Protein AF-A0A442T4M9-F1 (afdb_monomer)

Radius of gyration: 21.35 Å; Cα contacts (8 Å, |Δi|>4): 142; chains: 1; bounding box: 61×32×42 Å

Secondary structure (DSSP, 8-state):
-EEEEEEEETTEEEEEEE-TT--SSS--EEEEEEEB-TTSSBPTTSPPEEHHHHHHHHHHHHHTT------PPP----SSGGGS-HHHHHHHHHHHHHHHHHHHHHHHH-TTS--HHHHHHHHHHHHHHHHHHHHT-

Nearest PDB structures (foldseek):
  4bhm-assembly1_D  TM=6.702E-01  e=1.044E-01  Pyricularia oryzae
  5xy3-assembly1_h  TM=8.815E-01  e=5.083E-01  Trichomonas vaginalis
  9axt-assembly1_Bt  TM=9.042E-01  e=1.520E+00  Schizosaccharomyces pombe
  2yps-assembly1_A  TM=3.142E-01  e=3.354E+00  Homo sapiens
  8a6x-assembly1_B  TM=3.277E-01  e=6.963E+00  Pseudomonas putida KT2440

pLDDT: mean 88.6, std 10.51, range [45.5, 97.62]

Foldseek 3Di:
DPFPDWDDDDQFIKGKAADPPPPPPRPFIWIWTFHADPVRHTDPPIDTGGPVRVVVVVVVCVVVVNDDPPPVPDPPQPPDLLPDDLVSLVVLLVVLVVVLVVLVVCCVPPVVDPSVVVSVVSVVVNVSSVVNNVVVD

Structure (mmCIF, N/CA/C/O backbone):
data_AF-A0A442T4M9-F1
#
_entry.id   AF-A0A442T4M9-F1
#
loop_
_atom_site.group_PDB
_atom_site.id
_atom_site.type_symbol
_atom_site.label_atom_id
_atom_site.label_alt_id
_atom_site.label_comp_id
_atom_site.label_asym_id
_atom_site.label_entity_id
_atom_site.label_seq_id
_atom_site.pdbx_PDB_ins_code
_atom_site.Cartn_x
_atom_site.Cartn_y
_atom_site.Cartn_z
_atom_site.occupancy
_atom_site.B_iso_or_equiv
_atom_site.auth_seq_id
_atom_site.auth_comp_id
_atom_site.auth_asym_id
_atom_site.auth_atom_id
_atom_site.pdbx_PDB_model_num
ATOM 1 N N . MET A 1 1 ? 19.231 8.975 -6.766 1.00 90.38 1 MET A N 1
ATOM 2 C CA . MET A 1 1 ? 17.786 9.224 -6.710 1.00 90.38 1 MET A CA 1
ATOM 3 C C . MET A 1 1 ? 17.472 10.711 -6.733 1.00 90.38 1 MET A C 1
ATOM 5 O O . MET A 1 1 ? 18.017 11.452 -5.916 1.00 90.38 1 MET A O 1
ATOM 9 N N . ILE A 1 2 ? 16.535 11.116 -7.593 1.00 94.00 2 ILE A N 1
ATOM 10 C CA . ILE A 1 2 ? 15.818 12.399 -7.510 1.00 94.00 2 ILE A CA 1
ATOM 11 C C . ILE A 1 2 ? 14.481 12.131 -6.795 1.00 94.00 2 ILE A C 1
ATOM 13 O O . ILE A 1 2 ? 13.610 11.490 -7.384 1.00 94.00 2 ILE A O 1
ATOM 17 N N . PRO A 1 3 ? 14.301 12.544 -5.523 1.00 94.19 3 PRO A N 1
ATOM 18 C CA . PRO A 1 3 ? 13.106 12.201 -4.758 1.00 94.19 3 PRO A CA 1
ATOM 19 C C . PRO A 1 3 ? 11.870 12.949 -5.274 1.00 94.19 3 PRO A C 1
ATOM 21 O O . PRO A 1 3 ? 11.887 14.162 -5.447 1.00 94.19 3 PRO A O 1
ATOM 24 N N . THR A 1 4 ? 10.780 12.208 -5.453 1.00 96.62 4 THR A N 1
ATOM 25 C CA . THR A 1 4 ? 9.431 12.719 -5.769 1.00 96.62 4 THR A CA 1
ATOM 26 C C . THR A 1 4 ? 8.500 12.664 -4.557 1.00 96.62 4 THR A C 1
ATOM 28 O O . THR A 1 4 ? 7.517 13.395 -4.486 1.00 96.62 4 THR A O 1
ATOM 31 N N . HIS A 1 5 ? 8.821 11.814 -3.579 1.00 96.94 5 HIS A N 1
ATOM 32 C CA . HIS A 1 5 ? 8.095 11.686 -2.325 1.00 96.94 5 HIS A CA 1
ATOM 33 C C . HIS A 1 5 ? 9.067 11.358 -1.190 1.00 96.94 5 HIS A C 1
ATOM 35 O O . HIS A 1 5 ? 9.980 10.548 -1.368 1.00 96.94 5 HIS A O 1
ATOM 41 N N . VAL A 1 6 ? 8.875 11.989 -0.031 1.00 95.56 6 VAL A N 1
ATOM 42 C CA . VAL A 1 6 ? 9.735 11.835 1.148 1.00 95.56 6 VAL A CA 1
ATOM 43 C C . VAL A 1 6 ? 8.863 11.761 2.392 1.00 95.56 6 VAL A C 1
ATOM 45 O O . VAL A 1 6 ? 8.016 12.629 2.599 1.00 95.56 6 VAL A O 1
ATOM 48 N N . ILE A 1 7 ? 9.100 10.757 3.234 1.00 93.88 7 ILE A N 1
ATOM 49 C CA . ILE A 1 7 ? 8.469 10.642 4.552 1.00 93.88 7 ILE A CA 1
ATOM 50 C C . ILE A 1 7 ? 9.536 10.443 5.637 1.00 93.88 7 ILE A C 1
ATO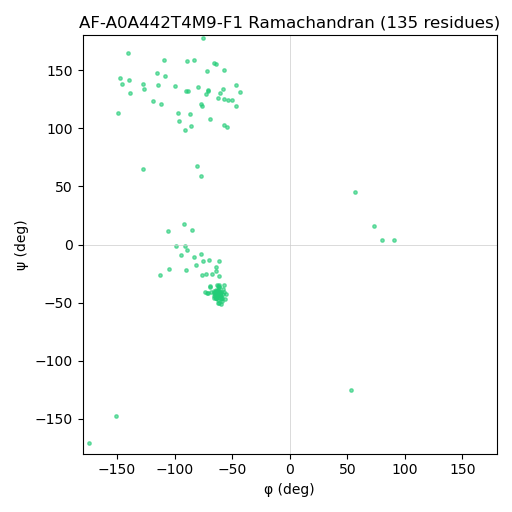M 52 O O . ILE A 1 7 ? 10.468 9.657 5.434 1.00 93.88 7 ILE A O 1
ATOM 56 N N . PRO A 1 8 ? 9.422 11.108 6.802 1.00 92.8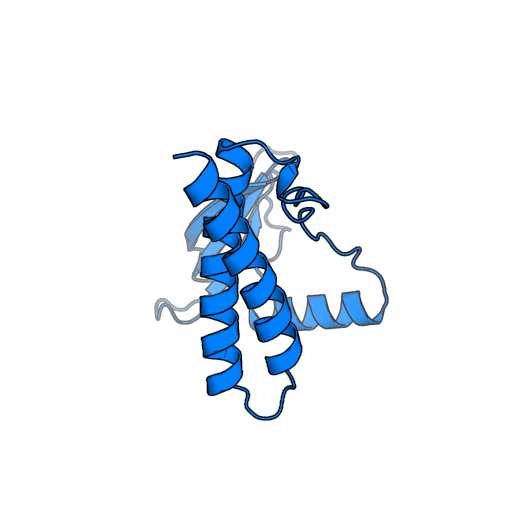1 8 PRO A N 1
ATOM 57 C CA . PRO A 1 8 ? 10.262 10.800 7.954 1.00 92.81 8 PRO A CA 1
ATOM 58 C C . PRO A 1 8 ? 10.106 9.329 8.361 1.00 92.81 8 PRO A C 1
ATOM 60 O O . PRO A 1 8 ? 8.988 8.822 8.458 1.00 92.81 8 PRO A O 1
ATOM 63 N N . TYR A 1 9 ? 11.218 8.636 8.606 1.00 91.44 9 TYR A N 1
ATOM 64 C CA . TYR A 1 9 ? 11.205 7.230 9.003 1.00 91.44 9 TYR A CA 1
ATOM 65 C C . TYR A 1 9 ? 12.384 6.888 9.919 1.00 91.44 9 TYR A C 1
ATOM 67 O O . TYR A 1 9 ? 13.546 6.858 9.499 1.00 91.44 9 TYR A O 1
ATOM 75 N N . ARG A 1 10 ? 12.075 6.572 11.183 1.00 89.38 10 ARG A N 1
ATOM 76 C CA . ARG A 1 10 ? 13.065 6.319 12.245 1.00 89.38 10 ARG A CA 1
ATOM 77 C C . ARG A 1 10 ? 14.059 7.493 12.345 1.00 89.38 10 ARG A C 1
ATOM 79 O O . ARG A 1 10 ? 13.631 8.627 12.503 1.00 89.38 10 ARG A O 1
ATOM 86 N N . HIS A 1 11 ? 15.363 7.235 12.248 1.00 89.69 11 HIS A N 1
ATOM 87 C CA . HIS A 1 11 ? 16.433 8.245 12.280 1.00 89.69 11 HIS A CA 1
ATOM 88 C C . HIS A 1 11 ? 16.834 8.753 10.879 1.00 89.69 11 HIS A C 1
ATOM 90 O O . HIS A 1 11 ? 17.923 9.295 10.687 1.00 89.69 11 HIS A O 1
ATOM 96 N N . GLY A 1 12 ? 15.978 8.536 9.884 1.00 92.50 12 GLY A N 1
ATOM 97 C CA . GLY A 1 12 ? 16.193 8.957 8.509 1.00 92.50 12 GLY A CA 1
ATOM 98 C C . GLY A 1 12 ? 14.871 9.234 7.808 1.00 92.50 12 GLY A C 1
ATOM 99 O O . GLY A 1 12 ? 13.894 9.665 8.421 1.00 92.50 12 GLY A O 1
ATOM 100 N N . GLU A 1 13 ? 14.844 8.972 6.511 1.00 94.69 13 GLU A N 1
ATOM 101 C CA . GLU A 1 13 ? 13.712 9.243 5.633 1.00 94.69 13 GLU A CA 1
ATOM 102 C C . GLU A 1 13 ? 13.533 8.089 4.646 1.00 94.69 13 GLU A C 1
ATOM 104 O O . GLU A 1 13 ? 14.515 7.559 4.125 1.00 94.69 13 GLU A O 1
ATOM 109 N N . LEU A 1 14 ? 12.292 7.712 4.345 1.00 95.94 14 LEU A N 1
ATOM 110 C CA . LEU A 1 14 ? 11.996 6.891 3.170 1.00 95.94 14 LEU A CA 1
ATOM 111 C C . LEU A 1 14 ? 11.731 7.818 1.990 1.00 95.94 14 LEU A C 1
ATOM 113 O O . LEU A 1 14 ? 10.975 8.785 2.103 1.00 95.94 14 LEU A O 1
ATOM 117 N N . ARG A 1 15 ? 12.366 7.522 0.859 1.00 96.38 15 ARG A N 1
ATOM 118 C CA . ARG A 1 15 ? 12.291 8.331 -0.354 1.00 96.38 15 ARG A CA 1
ATOM 119 C C . ARG A 1 15 ? 11.871 7.464 -1.524 1.00 96.38 15 ARG A C 1
ATOM 121 O O . ARG A 1 15 ? 12.438 6.393 -1.715 1.00 96.38 15 ARG A O 1
ATOM 128 N N . ILE A 1 16 ? 10.917 7.950 -2.307 1.00 97.62 16 ILE A N 1
ATOM 129 C CA . ILE A 1 16 ? 10.539 7.390 -3.607 1.00 97.62 16 ILE A CA 1
ATOM 130 C C . ILE A 1 16 ? 10.882 8.425 -4.668 1.00 97.62 16 ILE A C 1
ATOM 132 O O . ILE A 1 16 ? 10.598 9.614 -4.495 1.00 97.62 16 ILE A O 1
ATOM 136 N N . GLY A 1 17 ? 11.460 8.000 -5.783 1.00 96.62 17 GLY A N 1
ATOM 137 C CA . GLY A 1 17 ? 11.860 8.924 -6.833 1.00 96.62 17 GLY A CA 1
ATOM 138 C C . GLY A 1 17 ? 12.371 8.250 -8.089 1.00 96.62 17 GLY A C 1
ATOM 139 O O . GLY A 1 17 ? 12.286 7.031 -8.224 1.00 96.62 17 GLY A O 1
ATOM 140 N N . TRP A 1 18 ? 12.909 9.075 -8.980 1.00 97.44 18 TRP A N 1
ATOM 141 C CA . TRP A 1 18 ? 13.657 8.617 -10.146 1.00 97.44 18 TRP A CA 1
ATOM 142 C C . TRP A 1 18 ? 14.991 8.054 -9.684 1.00 97.44 18 TRP A C 1
ATOM 144 O O . TRP A 1 18 ? 15.666 8.672 -8.846 1.00 97.44 18 TRP A O 1
ATOM 154 N N . ALA A 1 19 ? 15.336 6.871 -10.173 1.00 96.00 19 ALA A N 1
ATOM 155 C CA . ALA A 1 19 ? 16.531 6.167 -9.754 1.00 96.00 19 ALA A CA 1
ATOM 156 C C . ALA A 1 19 ? 17.803 6.941 -10.125 1.00 96.00 19 ALA A C 1
ATOM 158 O O . ALA A 1 19 ? 17.816 7.758 -11.039 1.00 96.00 19 ALA A O 1
ATOM 159 N N . SER A 1 20 ? 18.906 6.715 -9.405 1.00 93.19 20 SER A N 1
ATOM 160 C CA . SER A 1 20 ? 20.197 7.330 -9.758 1.00 93.19 20 SER A CA 1
ATOM 161 C C . SER A 1 20 ? 20.757 6.875 -11.106 1.00 93.19 20 SER A C 1
ATOM 163 O O . SER A 1 20 ? 21.670 7.526 -11.602 1.00 93.19 20 SER A O 1
ATOM 165 N N . TRP A 1 21 ? 20.282 5.744 -11.630 1.00 94.25 21 TRP A N 1
ATOM 166 C CA . TRP A 1 21 ? 20.678 5.195 -12.927 1.00 94.25 21 TRP A CA 1
ATOM 167 C C . TRP A 1 21 ? 19.689 5.525 -14.049 1.00 94.25 21 TRP A C 1
ATOM 169 O O . TRP A 1 21 ? 19.957 5.142 -15.181 1.00 94.25 21 TRP A O 1
ATOM 179 N N . ASP A 1 22 ? 18.586 6.224 -13.746 1.00 94.38 22 ASP A N 1
ATOM 180 C CA . ASP A 1 22 ? 17.693 6.743 -14.783 1.00 94.38 22 ASP A CA 1
ATOM 181 C C . ASP A 1 22 ? 18.491 7.712 -15.669 1.00 94.38 22 ASP A C 1
ATOM 183 O O . ASP A 1 22 ? 19.198 8.597 -15.176 1.00 94.38 22 ASP A O 1
ATOM 187 N N . ASP A 1 23 ? 18.401 7.526 -16.980 1.00 93.69 23 ASP A N 1
ATOM 188 C CA . ASP A 1 23 ? 19.148 8.273 -17.995 1.00 93.69 23 ASP A CA 1
ATOM 189 C C . ASP A 1 23 ? 18.479 9.606 -18.383 1.00 93.69 23 ASP A C 1
ATOM 191 O O . ASP A 1 23 ? 18.868 10.252 -19.358 1.00 93.69 23 ASP A O 1
ATOM 195 N N . GLY A 1 24 ? 17.485 10.047 -17.607 1.00 91.50 24 GLY A N 1
ATOM 196 C CA . GLY A 1 24 ? 16.675 11.228 -17.888 1.00 91.50 24 GLY A CA 1
ATOM 197 C C . GLY A 1 24 ? 15.418 10.921 -18.701 1.00 91.50 24 GLY A C 1
ATOM 198 O O . GLY A 1 24 ? 14.689 11.851 -19.050 1.00 91.50 24 GLY A O 1
ATOM 199 N N . THR A 1 25 ? 15.142 9.647 -18.993 1.00 93.56 25 THR A N 1
ATOM 200 C CA . THR A 1 25 ? 13.875 9.216 -19.599 1.00 93.56 25 THR A CA 1
ATOM 201 C C . THR A 1 25 ? 12.714 9.201 -18.610 1.00 93.56 25 THR A C 1
ATOM 203 O O . THR A 1 25 ? 11.563 9.172 -19.049 1.00 93.56 25 THR A O 1
ATOM 206 N N . TYR A 1 26 ? 12.984 9.273 -17.301 1.00 91.50 26 TYR A N 1
ATOM 207 C CA . TYR A 1 26 ? 11.969 9.195 -16.250 1.00 91.50 26 TYR A CA 1
ATOM 208 C C . TYR A 1 26 ? 11.144 7.905 -16.340 1.00 91.50 26 TYR A C 1
ATOM 210 O O . TYR A 1 26 ? 9.913 7.919 -16.236 1.00 91.50 26 TYR A O 1
ATOM 218 N N . THR A 1 27 ? 11.827 6.782 -16.546 1.00 94.44 27 THR A N 1
ATOM 219 C CA . THR A 1 27 ? 11.210 5.453 -16.636 1.00 94.44 27 THR A CA 1
ATOM 220 C C . THR A 1 27 ? 11.601 4.558 -15.464 1.00 94.44 27 THR A C 1
ATOM 222 O O . THR A 1 27 ? 10.790 3.737 -15.031 1.00 94.44 27 THR A O 1
ATOM 225 N N . ASP A 1 28 ? 12.763 4.792 -14.854 1.00 96.25 28 ASP A N 1
ATOM 226 C CA . ASP A 1 28 ? 13.268 3.990 -13.748 1.00 96.25 28 ASP A CA 1
ATOM 227 C C . ASP A 1 28 ? 12.945 4.634 -12.398 1.00 96.25 28 ASP A C 1
ATOM 229 O O . ASP A 1 28 ? 13.480 5.682 -12.012 1.00 96.25 28 ASP A O 1
ATOM 233 N N . ARG A 1 29 ? 12.078 3.977 -11.620 1.00 96.81 29 ARG A N 1
ATOM 234 C CA . ARG A 1 29 ? 11.744 4.402 -10.253 1.00 96.81 29 ARG A CA 1
ATOM 235 C C . ARG A 1 29 ? 12.330 3.475 -9.204 1.00 96.81 29 ARG A C 1
ATOM 237 O O . ARG A 1 29 ? 12.341 2.259 -9.361 1.00 96.81 29 ARG A O 1
ATOM 244 N N . SER A 1 30 ? 12.723 4.056 -8.077 1.00 97.12 30 SER A N 1
ATOM 245 C CA . SER A 1 30 ? 13.251 3.310 -6.937 1.00 97.12 30 SER A CA 1
ATOM 246 C C . SER A 1 30 ? 12.756 3.862 -5.600 1.00 97.12 30 SER A C 1
ATOM 248 O O . SER A 1 30 ? 12.235 4.983 -5.502 1.00 97.12 30 SER A O 1
ATOM 250 N N . ILE A 1 31 ? 12.929 3.057 -4.552 1.00 97.38 31 ILE A N 1
ATOM 251 C CA . ILE A 1 31 ? 12.774 3.450 -3.150 1.00 97.38 31 ILE A CA 1
ATOM 252 C C . ILE A 1 31 ? 14.120 3.351 -2.426 1.00 97.38 31 ILE A C 1
ATOM 254 O O . ILE A 1 31 ? 14.952 2.499 -2.736 1.00 9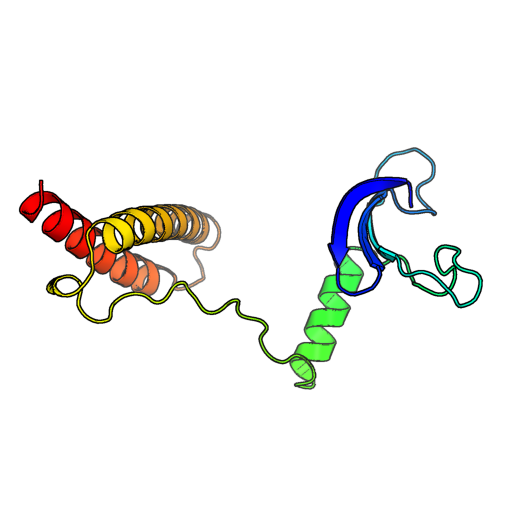7.38 31 ILE A O 1
ATOM 258 N N . LYS A 1 32 ? 14.353 4.224 -1.442 1.00 95.19 32 LYS A N 1
ATOM 259 C CA . LYS A 1 32 ? 15.547 4.182 -0.592 1.00 95.19 32 LYS A CA 1
ATOM 260 C C . LYS A 1 32 ? 15.261 4.667 0.822 1.00 95.19 32 LYS A C 1
ATOM 262 O O . LYS A 1 32 ? 14.540 5.645 1.018 1.00 95.19 32 LYS A O 1
ATOM 267 N N . TRP A 1 33 ? 15.902 4.037 1.806 1.00 95.50 33 TRP A N 1
ATOM 268 C CA . TRP A 1 33 ? 15.962 4.545 3.176 1.00 95.50 33 TRP A CA 1
ATOM 269 C C . TRP A 1 33 ? 17.193 5.438 3.373 1.00 95.50 33 TRP A C 1
ATOM 271 O O . TRP A 1 33 ? 18.312 4.969 3.571 1.00 95.50 33 TRP A O 1
ATOM 281 N N . ALA A 1 34 ? 17.008 6.749 3.297 1.00 94.25 34 ALA A N 1
ATOM 282 C CA . ALA A 1 34 ? 18.064 7.735 3.467 1.00 94.25 34 ALA A CA 1
ATOM 283 C C . ALA A 1 34 ? 18.265 8.066 4.955 1.00 94.25 34 ALA A C 1
ATOM 285 O O . ALA A 1 34 ? 17.510 8.841 5.536 1.00 94.25 34 ALA A O 1
ATOM 286 N N . TYR A 1 35 ? 19.303 7.504 5.572 1.00 93.25 35 TYR A N 1
ATOM 287 C CA . TYR A 1 35 ? 19.735 7.847 6.931 1.00 93.25 35 TYR A CA 1
ATOM 288 C C . TYR A 1 35 ? 21.061 8.613 6.909 1.00 93.25 35 TYR A C 1
ATOM 290 O O . TYR A 1 35 ? 21.801 8.550 5.924 1.00 93.25 35 TYR A O 1
ATOM 298 N N . ARG A 1 36 ? 21.360 9.363 7.976 1.00 91.25 36 ARG A N 1
ATOM 299 C CA . ARG A 1 36 ? 22.642 10.068 8.105 1.00 91.25 36 ARG A CA 1
ATOM 300 C C . ARG A 1 36 ? 23.741 9.111 8.570 1.00 91.25 36 ARG A C 1
ATOM 302 O O . ARG A 1 36 ? 23.519 8.315 9.475 1.00 91.25 36 ARG A O 1
ATOM 309 N N . ASP A 1 37 ? 24.910 9.186 7.948 1.00 89.00 37 ASP A N 1
ATOM 310 C CA . ASP A 1 37 ? 26.121 8.509 8.401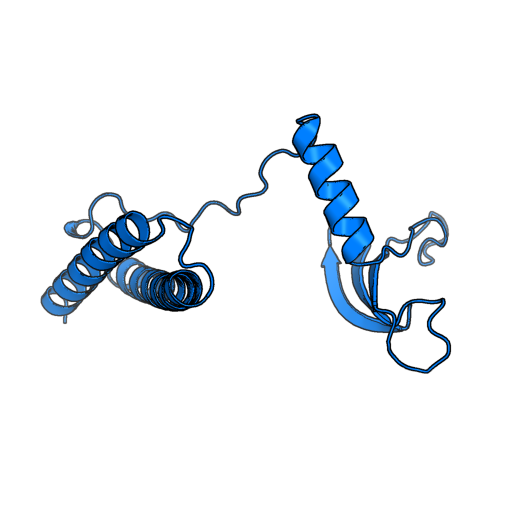 1.00 89.00 37 ASP A CA 1
ATOM 311 C C . ASP A 1 37 ? 26.736 9.216 9.625 1.00 89.00 37 ASP A C 1
ATOM 313 O O . ASP A 1 37 ? 26.253 10.261 10.071 1.00 89.00 37 ASP A O 1
ATOM 317 N N . GLY A 1 38 ? 27.826 8.664 10.169 1.00 87.06 38 GLY A N 1
ATOM 318 C CA . GLY A 1 38 ? 28.523 9.242 11.325 1.00 87.06 38 GLY A CA 1
ATOM 319 C C . GLY A 1 38 ? 29.096 10.649 11.090 1.00 87.06 38 GLY A C 1
ATOM 320 O O . GLY A 1 38 ? 29.421 11.335 12.053 1.00 87.06 38 GLY A O 1
ATOM 321 N N . SER A 1 39 ? 29.185 11.106 9.835 1.00 89.69 39 SER A N 1
ATOM 322 C CA . SER A 1 39 ? 29.584 12.474 9.474 1.00 89.69 39 SER A CA 1
ATOM 323 C C . SER A 1 39 ? 28.396 13.440 9.354 1.00 89.69 39 SER A C 1
ATOM 325 O O . SER A 1 39 ? 28.575 14.620 9.052 1.00 89.69 39 SER A O 1
ATOM 327 N N . GLY A 1 40 ? 27.171 12.948 9.558 1.00 85.44 40 GLY A N 1
ATOM 328 C CA . GLY A 1 40 ? 25.937 13.714 9.421 1.00 85.44 40 GLY A CA 1
ATOM 329 C C . GLY A 1 40 ? 25.453 13.872 7.977 1.00 85.44 40 GLY A C 1
ATOM 330 O O . GLY A 1 40 ? 24.442 14.543 7.757 1.00 85.44 40 GLY A O 1
ATOM 331 N N . LYS A 1 41 ? 26.120 13.265 6.987 1.00 88.69 41 LYS A N 1
ATOM 332 C CA . LYS A 1 41 ? 25.700 13.284 5.574 1.00 88.69 41 LYS A CA 1
ATOM 333 C C . LYS A 1 41 ? 24.770 12.115 5.283 1.00 88.69 41 LYS A C 1
ATOM 335 O O . LYS A 1 41 ? 24.787 11.124 5.995 1.00 88.69 41 LYS A O 1
ATOM 340 N N . ILE A 1 42 ? 23.950 12.205 4.236 1.00 86.75 42 ILE A N 1
ATOM 341 C CA . ILE A 1 42 ? 23.129 11.057 3.824 1.00 86.75 42 ILE A CA 1
ATOM 342 C C . ILE A 1 42 ? 24.045 9.904 3.403 1.00 86.75 42 ILE A C 1
ATOM 344 O O . ILE A 1 42 ? 24.907 10.073 2.539 1.00 86.75 42 ILE A O 1
ATOM 348 N N . SER A 1 43 ? 23.826 8.739 4.013 1.00 85.56 43 SER A N 1
ATOM 349 C CA . SER A 1 43 ? 24.608 7.530 3.795 1.00 85.56 43 SER A CA 1
ATOM 350 C C . SER A 1 43 ? 24.596 7.126 2.322 1.00 85.56 43 SER A C 1
ATOM 352 O O . SER A 1 43 ? 23.544 6.906 1.708 1.00 85.56 43 SER A O 1
ATOM 354 N N . ARG A 1 44 ? 25.802 6.978 1.764 1.00 80.81 44 ARG A N 1
ATOM 355 C CA . ARG A 1 44 ? 26.011 6.390 0.433 1.00 80.81 44 ARG A CA 1
ATOM 356 C C . ARG A 1 44 ? 25.789 4.879 0.428 1.00 80.81 44 ARG A C 1
ATOM 358 O O . ARG A 1 44 ? 25.441 4.344 -0.613 1.00 80.81 44 ARG A O 1
ATOM 365 N N . GLY A 1 45 ? 25.957 4.220 1.578 1.00 80.56 45 GLY A N 1
ATOM 366 C CA . GLY A 1 45 ? 25.822 2.767 1.720 1.00 80.56 45 GLY A CA 1
ATOM 367 C C . GLY A 1 45 ? 24.379 2.265 1.757 1.00 80.56 45 GLY A C 1
ATOM 368 O O . GLY A 1 45 ? 24.157 1.063 1.720 1.00 80.56 45 GLY A O 1
ATOM 369 N N . SER A 1 46 ? 23.394 3.161 1.822 1.00 86.31 46 SER A N 1
ATOM 370 C CA . SER A 1 46 ? 21.993 2.767 1.689 1.00 86.31 46 SER A CA 1
ATOM 371 C C . SER A 1 46 ? 21.656 2.510 0.210 1.00 86.31 46 SER A C 1
ATOM 373 O O . SER A 1 46 ? 21.836 3.428 -0.599 1.00 86.31 46 SER A O 1
ATOM 375 N N . PRO A 1 47 ? 21.203 1.308 -0.181 1.00 90.25 47 PRO A N 1
ATOM 376 C CA . PRO A 1 47 ? 20.895 1.002 -1.575 1.00 90.25 47 PRO A CA 1
ATOM 377 C C . PRO A 1 47 ? 19.614 1.706 -2.045 1.00 90.25 47 PRO A C 1
ATOM 379 O O . PRO A 1 47 ? 18.691 1.955 -1.269 1.00 90.25 47 PRO A O 1
ATOM 382 N N . GLU A 1 48 ? 19.571 2.039 -3.333 1.00 94.69 48 GLU A N 1
ATOM 383 C CA . GLU A 1 48 ? 18.323 2.322 -4.048 1.00 94.69 48 GLU A CA 1
ATOM 384 C C . GLU A 1 48 ? 17.797 0.993 -4.591 1.00 94.69 48 GLU A C 1
ATOM 386 O O . GLU A 1 48 ? 18.570 0.230 -5.165 1.00 94.69 48 GLU A O 1
ATOM 391 N N . ILE A 1 49 ? 16.513 0.705 -4.384 1.00 96.94 49 ILE A N 1
ATOM 392 C CA . ILE A 1 49 ? 15.908 -0.582 -4.743 1.00 96.94 49 ILE A CA 1
ATOM 393 C C . ILE A 1 49 ? 14.801 -0.336 -5.781 1.00 96.94 49 ILE A C 1
ATOM 395 O O . ILE A 1 49 ? 13.898 0.463 -5.502 1.00 96.94 49 ILE A O 1
ATOM 399 N N . PRO A 1 50 ? 14.859 -0.975 -6.966 1.00 96.75 50 PRO A N 1
ATOM 400 C CA . PRO A 1 50 ? 13.737 -1.042 -7.905 1.00 96.75 50 PRO A CA 1
ATOM 401 C C . PRO A 1 50 ? 12.486 -1.665 -7.265 1.00 96.75 50 PRO A C 1
ATOM 403 O O . PRO A 1 50 ? 12.589 -2.484 -6.355 1.00 96.75 50 PRO A O 1
ATOM 406 N N . PHE A 1 51 ? 11.289 -1.282 -7.707 1.00 94.62 51 PHE A N 1
ATOM 407 C CA . PHE A 1 51 ? 10.052 -1.758 -7.069 1.00 94.62 51 PHE A CA 1
ATOM 408 C C . PHE A 1 51 ? 9.764 -3.245 -7.299 1.00 94.62 51 PHE A C 1
ATOM 410 O O . PHE A 1 51 ? 9.275 -3.903 -6.389 1.00 94.62 51 PHE A O 1
ATOM 417 N N . ASP A 1 52 ? 10.072 -3.767 -8.478 1.00 93.25 52 ASP A N 1
ATOM 418 C CA . ASP A 1 52 ? 9.999 -5.193 -8.804 1.00 93.25 52 ASP A CA 1
ATOM 419 C C . ASP A 1 52 ? 10.945 -6.013 -7.917 1.00 93.25 52 ASP A C 1
ATOM 421 O O . ASP A 1 52 ? 10.503 -6.915 -7.212 1.00 93.25 52 ASP A O 1
ATOM 425 N N . ILE A 1 53 ? 12.213 -5.604 -7.824 1.00 96.44 53 ILE A N 1
ATOM 426 C CA . ILE A 1 53 ? 13.198 -6.258 -6.952 1.00 96.44 53 ILE A CA 1
ATOM 427 C C . ILE A 1 53 ? 12.785 -6.181 -5.477 1.00 96.44 53 ILE A C 1
ATOM 429 O O . ILE A 1 53 ? 12.998 -7.127 -4.721 1.00 96.44 53 ILE A O 1
ATOM 433 N N . LEU A 1 54 ? 12.171 -5.077 -5.039 1.00 95.38 54 LEU A N 1
ATOM 434 C CA . LEU A 1 54 ? 11.633 -4.970 -3.683 1.00 95.38 54 LEU A CA 1
ATOM 435 C C . LEU A 1 54 ? 10.563 -6.037 -3.408 1.00 95.38 54 LEU A C 1
ATOM 437 O O . LEU A 1 54 ? 10.548 -6.587 -2.307 1.00 95.38 54 LEU A O 1
ATOM 441 N N . LEU A 1 55 ? 9.675 -6.311 -4.367 1.00 93.31 55 LEU A N 1
ATOM 442 C CA . LEU A 1 55 ? 8.650 -7.346 -4.219 1.00 93.31 55 LEU A CA 1
ATOM 443 C C . LEU A 1 55 ? 9.290 -8.731 -4.130 1.00 93.31 55 LEU A C 1
ATOM 445 O O . LEU A 1 55 ? 9.002 -9.450 -3.178 1.00 93.31 55 LEU A O 1
ATOM 449 N N . ASP A 1 56 ? 10.246 -9.043 -5.008 1.00 95.94 56 ASP A N 1
ATOM 450 C CA . ASP A 1 56 ? 10.984 -10.313 -4.960 1.00 95.94 56 ASP A CA 1
ATOM 451 C C . ASP A 1 56 ? 11.691 -10.512 -3.605 1.00 95.94 56 ASP A C 1
ATOM 453 O O . ASP A 1 56 ? 11.680 -11.600 -3.023 1.00 95.94 56 ASP A O 1
ATOM 457 N N . MET A 1 57 ? 12.282 -9.444 -3.054 1.00 95.44 57 MET A N 1
ATOM 458 C CA . MET A 1 57 ? 12.906 -9.466 -1.728 1.00 95.44 57 MET A CA 1
ATOM 459 C C . MET A 1 57 ? 11.888 -9.716 -0.607 1.00 95.44 57 MET A C 1
ATOM 461 O O . MET A 1 57 ? 12.188 -10.448 0.340 1.00 95.44 57 MET A O 1
ATOM 465 N N . ILE A 1 58 ? 10.703 -9.103 -0.689 1.00 91.81 58 ILE A N 1
ATOM 466 C CA . ILE A 1 58 ? 9.615 -9.297 0.279 1.00 91.81 58 ILE A CA 1
ATOM 467 C C . ILE A 1 58 ? 9.094 -10.732 0.210 1.00 91.81 58 ILE A C 1
ATOM 469 O O . ILE A 1 58 ? 8.914 -11.352 1.260 1.00 91.81 58 ILE A O 1
ATOM 473 N N . ASP A 1 59 ? 8.894 -11.272 -0.989 1.00 90.00 59 ASP A N 1
ATOM 474 C CA . ASP A 1 59 ? 8.418 -12.638 -1.199 1.00 90.00 59 ASP A CA 1
ATOM 475 C C . ASP A 1 59 ? 9.416 -13.655 -0.644 1.00 90.00 59 ASP A C 1
ATOM 477 O O . ASP A 1 59 ? 9.038 -14.548 0.123 1.00 90.00 59 ASP A O 1
ATOM 481 N N . LEU A 1 60 ? 10.710 -13.469 -0.929 1.00 95.12 60 LEU A N 1
ATOM 482 C CA . LEU A 1 60 ? 11.759 -14.316 -0.372 1.00 95.12 60 LEU A CA 1
ATOM 483 C C . LEU A 1 60 ? 11.767 -14.255 1.160 1.00 95.12 60 LEU A C 1
ATOM 485 O O . LEU A 1 60 ? 11.706 -15.299 1.811 1.00 95.12 60 LEU A O 1
ATOM 489 N N . ALA A 1 61 ? 11.790 -13.057 1.750 1.00 94.06 61 ALA A N 1
ATOM 490 C CA . ALA A 1 61 ? 11.805 -12.899 3.204 1.00 94.06 61 ALA A CA 1
ATOM 491 C C . ALA A 1 61 ? 10.533 -13.469 3.865 1.00 94.06 61 ALA A C 1
ATOM 493 O O . ALA A 1 61 ? 10.605 -14.078 4.933 1.00 94.06 61 ALA A O 1
ATOM 494 N N . THR A 1 62 ? 9.375 -13.340 3.211 1.00 86.88 62 THR A N 1
ATOM 495 C CA . THR A 1 62 ? 8.114 -13.956 3.652 1.00 86.88 62 THR A CA 1
ATOM 496 C C . THR A 1 62 ? 8.199 -15.477 3.628 1.00 86.88 62 THR A C 1
ATOM 498 O O . THR A 1 62 ? 7.829 -16.117 4.610 1.00 86.88 62 THR A O 1
ATOM 501 N N . SER A 1 63 ? 8.728 -16.067 2.551 1.00 89.19 63 SER A N 1
ATOM 502 C CA . SER A 1 63 ? 8.858 -17.526 2.421 1.00 89.19 63 SER A CA 1
ATOM 503 C C . SER A 1 63 ? 9.756 -18.150 3.495 1.00 89.19 63 SER A C 1
ATOM 505 O O . SER A 1 63 ? 9.570 -19.308 3.862 1.00 89.19 63 SER A O 1
ATOM 507 N N . GLN A 1 64 ? 10.706 -17.371 4.017 1.00 95.81 64 GLN A N 1
ATOM 508 C CA . GLN A 1 64 ? 11.607 -17.771 5.099 1.00 95.81 64 GLN A CA 1
ATOM 509 C C . GLN A 1 64 ? 11.045 -17.461 6.497 1.00 95.81 64 GLN A C 1
ATOM 511 O O . GLN A 1 64 ? 11.658 -17.825 7.496 1.00 95.81 64 GLN A O 1
ATOM 516 N N . GLY A 1 65 ? 9.889 -16.796 6.597 1.00 89.94 65 GLY A N 1
ATOM 517 C CA . GLY A 1 65 ? 9.305 -16.394 7.879 1.00 89.94 65 GLY A CA 1
ATOM 518 C C . GLY A 1 65 ? 10.021 -15.225 8.569 1.00 89.94 65 GLY A C 1
ATOM 519 O O . GLY A 1 65 ? 9.791 -14.994 9.753 1.00 89.94 65 GLY A O 1
ATOM 520 N N . GLU A 1 66 ? 10.860 -14.473 7.851 1.00 92.31 66 GLU A N 1
ATOM 521 C CA . GLU A 1 66 ? 11.623 -13.334 8.391 1.00 92.31 66 GLU A CA 1
ATOM 522 C C . GLU A 1 66 ? 10.754 -12.082 8.578 1.00 92.31 66 GLU A C 1
ATOM 524 O O . GLU A 1 66 ? 11.028 -11.217 9.414 1.00 92.31 66 GLU A O 1
ATOM 529 N N . LEU A 1 67 ? 9.676 -11.963 7.797 1.00 86.69 67 LEU A N 1
ATOM 530 C CA . LEU A 1 67 ? 8.755 -10.839 7.906 1.00 86.69 67 LEU A CA 1
ATOM 531 C C . LEU A 1 67 ? 7.687 -11.121 8.961 1.00 86.69 67 LEU A C 1
ATOM 533 O O . LEU A 1 67 ? 6.783 -11.932 8.770 1.00 86.69 67 LEU A O 1
ATOM 537 N N . THR A 1 68 ? 7.733 -10.375 10.066 1.00 77.25 68 THR A N 1
ATOM 538 C CA . THR A 1 68 ? 6.577 -10.267 10.958 1.00 77.25 68 THR A CA 1
ATOM 539 C C . THR A 1 68 ? 5.520 -9.401 10.268 1.00 77.25 68 THR A C 1
ATOM 541 O O . THR A 1 68 ? 5.857 -8.297 9.828 1.00 77.25 68 THR A O 1
ATOM 544 N N . PRO A 1 69 ? 4.248 -9.829 10.174 1.00 62.22 69 PRO A N 1
ATOM 545 C CA . PRO A 1 69 ? 3.203 -9.018 9.567 1.00 62.22 69 PRO A CA 1
ATOM 546 C C . PRO A 1 69 ? 3.086 -7.668 10.285 1.00 62.22 69 PRO A C 1
ATOM 548 O O . PRO A 1 69 ? 2.492 -7.560 11.357 1.00 62.22 69 PRO A O 1
ATOM 551 N N . HIS A 1 70 ? 3.618 -6.604 9.683 1.00 56.28 70 HIS A N 1
ATOM 552 C CA . HIS A 1 70 ? 3.315 -5.230 10.072 1.00 56.28 70 HIS A CA 1
ATOM 553 C C . HIS A 1 70 ? 1.939 -4.849 9.521 1.00 56.28 70 HIS A C 1
ATOM 555 O O . HIS A 1 70 ? 1.772 -3.892 8.767 1.00 56.28 70 HIS A O 1
ATOM 561 N N . VAL A 1 71 ? 0.920 -5.608 9.914 1.00 51.16 71 VAL A N 1
ATOM 562 C CA . VAL A 1 71 ? -0.457 -5.159 9.779 1.00 51.16 71 VAL A CA 1
ATOM 563 C C . VAL A 1 71 ? -0.577 -4.025 10.786 1.00 51.16 71 VAL A C 1
ATOM 565 O O . VAL A 1 71 ? -0.557 -4.270 11.994 1.00 51.16 71 VAL A O 1
ATOM 568 N N . LYS A 1 72 ? -0.652 -2.765 10.319 1.00 50.09 72 LYS A N 1
ATOM 569 C CA . LYS A 1 72 ? -1.209 -1.698 11.168 1.00 50.09 72 LYS A CA 1
ATOM 570 C C . LYS A 1 72 ? -2.484 -2.301 11.739 1.00 50.09 72 LYS A C 1
ATOM 572 O O . LYS A 1 72 ? -3.312 -2.704 10.9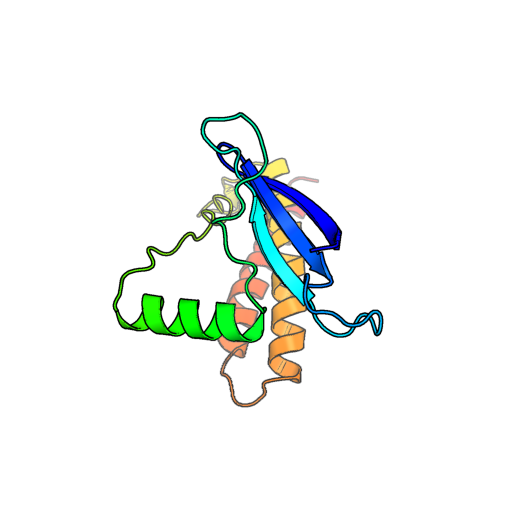15 1.00 50.09 72 LYS A O 1
ATOM 577 N N . PRO A 1 73 ? -2.617 -2.447 13.073 1.00 45.50 73 PRO A N 1
ATOM 578 C CA . PRO A 1 73 ? -3.787 -3.091 13.632 1.00 45.50 73 PRO A CA 1
ATOM 579 C C . PRO A 1 73 ? -4.980 -2.418 12.981 1.00 45.50 73 PRO A C 1
ATOM 581 O O . PRO A 1 73 ? -5.044 -1.182 12.952 1.00 45.50 73 PRO A O 1
ATOM 584 N N . ALA A 1 74 ? -5.840 -3.224 12.347 1.00 52.09 74 ALA A N 1
ATOM 585 C CA . ALA A 1 74 ? -7.069 -2.696 11.789 1.00 52.09 74 ALA A CA 1
ATOM 586 C C . ALA A 1 74 ? -7.688 -1.808 12.880 1.00 52.09 74 ALA A C 1
ATOM 588 O O . ALA A 1 74 ? -7.602 -2.194 14.057 1.00 52.09 74 ALA A O 1
ATOM 589 N N . PRO A 1 75 ? -8.216 -0.615 12.532 1.00 56.31 75 PRO A N 1
ATOM 590 C CA . PRO A 1 75 ? -8.875 0.236 13.514 1.00 56.31 75 PRO A CA 1
ATOM 591 C C . PRO A 1 75 ? -9.752 -0.658 14.382 1.00 56.31 75 PRO A C 1
ATOM 593 O O . PRO A 1 75 ? -10.404 -1.540 13.821 1.00 56.31 75 PRO A O 1
ATOM 596 N N . LYS A 1 76 ? -9.676 -0.533 15.716 1.00 56.69 76 LYS A N 1
ATOM 597 C CA . LYS A 1 76 ? -10.440 -1.403 16.617 1.00 56.69 76 LYS A CA 1
ATOM 598 C C . LYS A 1 76 ? -11.905 -1.299 16.214 1.00 56.69 76 LYS A C 1
ATOM 600 O O . LYS A 1 76 ? -12.555 -0.315 16.533 1.00 56.69 76 LYS A O 1
ATOM 605 N N . VAL A 1 77 ? -12.385 -2.297 15.483 1.00 61.50 77 VAL A N 1
ATOM 606 C CA . VAL A 1 77 ? -13.783 -2.403 15.105 1.00 61.50 77 VAL A CA 1
ATOM 607 C C . VAL A 1 77 ? -14.500 -2.875 16.364 1.00 61.50 77 VAL A C 1
ATOM 609 O O . VAL A 1 77 ? -14.143 -3.941 16.885 1.00 61.50 77 VAL A O 1
ATOM 612 N N . PRO A 1 78 ? -15.452 -2.101 16.909 1.00 62.88 78 PRO A N 1
ATOM 613 C CA . PRO A 1 78 ? -16.259 -2.558 18.028 1.00 62.88 78 PRO A CA 1
ATOM 614 C C . PRO A 1 78 ? -16.896 -3.900 17.662 1.00 62.88 78 PRO A C 1
ATOM 616 O O . PRO A 1 78 ? -17.550 -4.014 16.626 1.00 62.88 78 PRO A O 1
ATOM 619 N N . LYS A 1 79 ? -16.690 -4.945 18.477 1.00 71.06 79 LYS A N 1
ATOM 620 C CA . LYS A 1 79 ? -17.272 -6.272 18.194 1.00 71.06 79 LYS A CA 1
ATOM 621 C C . LYS A 1 79 ? -18.794 -6.186 18.064 1.00 71.06 79 LYS A C 1
ATOM 623 O O . LYS A 1 79 ? -19.372 -6.856 17.215 1.00 71.06 79 LYS A O 1
ATOM 628 N N . ASP A 1 80 ? -19.400 -5.307 18.854 1.00 85.19 80 ASP A N 1
ATOM 629 C CA . ASP A 1 80 ? -20.821 -5.002 18.837 1.00 85.19 80 ASP A CA 1
ATOM 630 C C . ASP A 1 80 ? -21.054 -3.570 18.327 1.00 85.19 80 ASP A C 1
ATOM 632 O O . ASP A 1 80 ? -20.547 -2.606 18.905 1.00 85.19 80 ASP A O 1
ATOM 636 N N . VAL A 1 81 ? -21.816 -3.445 17.236 1.00 86.44 81 VAL A N 1
ATOM 637 C CA . VAL A 1 81 ? -22.198 -2.155 16.634 1.00 86.44 81 VAL A CA 1
ATOM 638 C C . VAL A 1 81 ? -23.023 -1.330 17.626 1.00 86.44 81 VAL A C 1
ATOM 640 O O . VAL A 1 81 ? -22.830 -0.119 17.726 1.00 86.44 81 VAL A O 1
ATOM 643 N N . ALA A 1 82 ? -23.873 -1.982 18.424 1.00 85.69 82 ALA A N 1
ATOM 644 C CA . ALA A 1 82 ? -24.749 -1.315 19.383 1.00 85.69 82 ALA A CA 1
ATOM 645 C C . ALA A 1 82 ? -23.968 -0.654 20.533 1.00 85.69 82 ALA A C 1
ATOM 647 O O . ALA A 1 82 ? -24.423 0.325 21.121 1.00 85.69 82 ALA A O 1
ATOM 648 N N . GLN A 1 83 ? -22.763 -1.143 20.840 1.00 86.88 83 GLN A N 1
ATOM 649 C CA . GLN A 1 83 ? -21.916 -0.605 21.913 1.00 86.88 83 GLN A CA 1
ATOM 650 C C . GLN A 1 83 ? -20.896 0.437 21.432 1.00 86.88 83 GLN A C 1
ATOM 652 O O . GLN A 1 83 ? -20.251 1.083 22.256 1.00 86.88 83 GLN A O 1
ATOM 657 N N . ALA A 1 84 ? -20.742 0.616 20.119 1.00 89.00 84 ALA A N 1
ATOM 658 C CA . ALA A 1 84 ? -19.836 1.603 19.541 1.00 89.00 84 ALA A CA 1
ATOM 659 C C . ALA A 1 84 ? -20.288 3.036 19.854 1.00 89.00 84 ALA A C 1
ATOM 661 O O . ALA A 1 84 ? -21.470 3.288 20.062 1.00 89.00 84 ALA A O 1
ATOM 662 N N . THR A 1 85 ? -19.385 4.011 19.835 1.00 90.12 85 THR A N 1
ATOM 663 C CA . THR A 1 85 ? -19.724 5.441 19.871 1.00 90.12 85 THR A CA 1
ATOM 664 C C . THR A 1 85 ? -20.073 5.968 18.473 1.00 90.12 85 THR A C 1
ATOM 666 O O . THR A 1 85 ? -19.678 5.407 17.454 1.00 90.12 85 THR A O 1
ATOM 669 N N . LYS A 1 86 ? -20.804 7.091 18.388 1.00 88.88 86 LYS A N 1
ATOM 670 C CA . LYS A 1 86 ? -21.169 7.699 17.091 1.00 88.88 86 LYS A CA 1
ATOM 671 C C . LYS A 1 86 ? -19.944 8.063 16.224 1.00 88.88 86 LYS A C 1
ATOM 673 O O . LYS A 1 86 ? -19.989 7.768 15.032 1.00 88.88 86 LYS A O 1
ATOM 678 N N . PRO A 1 87 ? -18.851 8.647 16.762 1.00 90.69 87 PRO A N 1
ATOM 679 C CA . PRO A 1 87 ? -17.630 8.873 15.985 1.00 90.69 87 PRO A CA 1
ATOM 680 C C . PRO A 1 87 ? -17.001 7.577 15.456 1.00 90.69 87 PRO A C 1
ATOM 682 O O . PRO A 1 87 ? -16.647 7.520 14.282 1.00 90.69 87 PRO A O 1
ATOM 685 N N . GLU A 1 88 ? -16.940 6.521 16.276 1.00 88.69 88 GLU A N 1
ATOM 686 C CA . GLU A 1 88 ? -16.417 5.212 15.851 1.00 88.69 88 GLU A CA 1
ATOM 687 C C . GLU A 1 88 ? -17.237 4.623 14.701 1.00 88.69 88 GLU A C 1
ATOM 689 O O . GLU A 1 88 ? -16.664 4.164 13.717 1.00 88.69 88 GLU A O 1
ATOM 694 N N . LEU A 1 89 ? -18.568 4.712 14.770 1.00 90.81 89 LEU A N 1
ATOM 695 C CA . LEU A 1 89 ? -19.457 4.255 13.700 1.00 90.81 89 LEU A CA 1
ATOM 696 C C . LEU A 1 89 ? -19.270 5.055 12.399 1.00 90.81 89 LEU A C 1
ATOM 698 O O . LEU A 1 89 ? -19.286 4.485 11.307 1.00 90.81 89 LEU A O 1
ATOM 702 N N . VAL A 1 90 ? -19.070 6.376 12.484 1.00 91.19 90 VAL A N 1
ATOM 703 C CA . VAL A 1 90 ? -18.814 7.224 11.305 1.00 91.19 90 VAL A CA 1
ATOM 704 C C . VAL A 1 90 ? -17.493 6.855 10.632 1.00 91.19 90 VAL A C 1
ATOM 706 O O . VAL A 1 90 ? -17.434 6.797 9.399 1.00 91.19 90 VAL A O 1
ATOM 709 N N . ASP A 1 91 ? -16.446 6.614 11.417 1.00 89.94 91 ASP A N 1
ATOM 710 C CA . ASP A 1 91 ? -15.138 6.224 10.894 1.00 89.94 91 ASP A CA 1
ATOM 711 C C . ASP A 1 91 ? -15.154 4.797 10.340 1.00 89.94 91 ASP A C 1
ATOM 713 O O . ASP A 1 91 ? -14.662 4.563 9.233 1.00 89.94 91 ASP A O 1
ATOM 717 N N . GLU A 1 92 ? -15.806 3.861 11.032 1.00 90.25 92 GLU A N 1
ATOM 718 C CA . GLU A 1 92 ? -15.985 2.490 10.559 1.00 90.25 92 GLU A CA 1
ATOM 719 C C . GLU A 1 92 ? -16.747 2.454 9.226 1.00 90.25 92 GLU A C 1
ATOM 721 O O . GLU A 1 92 ? -16.297 1.802 8.282 1.00 90.25 92 GLU A O 1
ATOM 726 N N . ARG A 1 93 ? -17.830 3.232 9.085 1.00 94.06 93 ARG A N 1
ATOM 727 C CA . ARG A 1 93 ? -18.590 3.340 7.828 1.00 94.06 93 ARG A CA 1
ATOM 728 C C . ARG A 1 93 ? -17.706 3.757 6.652 1.00 94.06 93 ARG A C 1
ATOM 730 O O . ARG A 1 93 ? -17.841 3.204 5.562 1.00 94.06 93 ARG A O 1
ATOM 737 N N . LYS A 1 94 ? -16.806 4.729 6.847 1.00 91.69 94 LYS A N 1
ATOM 738 C CA . LYS A 1 94 ? -15.881 5.188 5.792 1.00 91.69 94 LYS A CA 1
ATOM 739 C C . LYS A 1 94 ? -14.909 4.082 5.387 1.00 91.69 94 LYS A C 1
ATOM 741 O O . LYS A 1 94 ? -14.679 3.875 4.199 1.00 91.69 94 LYS A O 1
ATOM 746 N N . VAL A 1 95 ? -14.354 3.370 6.369 1.00 89.31 95 VAL A N 1
ATOM 747 C CA . VAL A 1 95 ? -13.414 2.266 6.129 1.00 89.31 95 VAL A CA 1
ATOM 748 C C . VAL A 1 95 ? -14.097 1.118 5.389 1.00 89.31 95 VAL A C 1
ATOM 750 O O . VAL A 1 95 ? -13.543 0.613 4.413 1.00 89.31 95 VAL A O 1
ATOM 753 N N .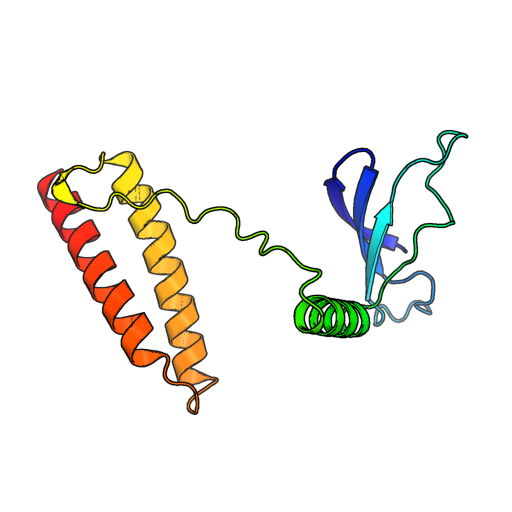 LEU A 1 96 ? -15.297 0.722 5.818 1.00 92.38 96 LEU A N 1
ATOM 754 C CA . LEU A 1 96 ? -16.074 -0.340 5.179 1.00 92.38 96 LEU A CA 1
ATOM 755 C C . LEU A 1 96 ? -16.453 0.027 3.740 1.00 92.38 96 LEU A C 1
ATOM 757 O O . LEU A 1 96 ? -16.239 -0.785 2.846 1.00 92.38 96 LEU A O 1
ATOM 761 N N . ALA A 1 97 ? -16.907 1.261 3.494 1.00 92.88 97 ALA A N 1
ATOM 762 C CA . ALA A 1 97 ? -17.220 1.735 2.144 1.00 92.88 97 ALA A CA 1
ATOM 763 C C . ALA A 1 97 ? -16.006 1.659 1.202 1.00 92.88 97 ALA A C 1
ATOM 765 O O . ALA A 1 97 ? -16.118 1.158 0.086 1.00 92.88 97 ALA A O 1
ATOM 766 N N . ALA A 1 98 ? -14.833 2.109 1.661 1.00 90.19 98 ALA A N 1
ATOM 767 C CA . ALA A 1 98 ? -13.608 2.042 0.867 1.00 90.19 98 ALA A CA 1
ATOM 768 C C . ALA A 1 98 ? -13.208 0.590 0.551 1.00 90.19 98 ALA A C 1
ATOM 770 O O . ALA A 1 98 ? -12.866 0.278 -0.586 1.00 90.19 98 ALA A O 1
ATOM 771 N N . ARG A 1 99 ? -13.299 -0.312 1.538 1.00 92.06 99 ARG A N 1
ATOM 772 C CA . ARG A 1 99 ? -12.984 -1.738 1.353 1.00 92.06 99 ARG A CA 1
ATOM 773 C C . ARG A 1 99 ? -13.950 -2.433 0.401 1.00 92.06 99 ARG A C 1
ATOM 775 O O . ARG A 1 99 ? -13.499 -3.213 -0.430 1.00 92.06 99 ARG A O 1
ATOM 782 N N . LEU A 1 100 ? -15.246 -2.142 0.505 1.00 94.94 100 LEU A N 1
ATOM 783 C CA . LEU A 1 100 ? -16.259 -2.671 -0.407 1.00 94.94 100 LEU A CA 1
ATOM 784 C C . LEU A 1 100 ? -15.996 -2.222 -1.846 1.00 94.94 100 LEU A C 1
ATOM 786 O O . LEU A 1 100 ? -16.029 -3.054 -2.746 1.00 94.94 100 LEU A O 1
ATOM 790 N N . ALA A 1 101 ? -15.646 -0.949 -2.057 1.00 92.38 101 ALA A N 1
ATOM 791 C CA . ALA A 1 101 ? -15.272 -0.450 -3.379 1.00 92.38 101 ALA A CA 1
ATOM 792 C C . ALA A 1 101 ? -14.041 -1.180 -3.943 1.00 92.38 101 ALA A C 1
ATOM 794 O O . ALA A 1 101 ? -14.049 -1.597 -5.098 1.00 92.38 101 ALA A O 1
ATOM 795 N N . THR A 1 102 ? -13.002 -1.396 -3.127 1.00 91.31 102 THR A N 1
ATOM 796 C CA . THR A 1 102 ? -11.818 -2.169 -3.539 1.00 91.31 102 THR A CA 1
ATOM 797 C C . THR A 1 102 ? -12.168 -3.614 -3.888 1.00 91.31 102 THR A C 1
ATOM 799 O O . THR A 1 102 ? -11.768 -4.095 -4.944 1.00 91.31 102 THR A O 1
ATOM 802 N N . LEU A 1 103 ? -12.939 -4.305 -3.045 1.00 91.38 103 LEU A N 1
ATOM 803 C CA . LEU A 1 103 ? -13.340 -5.689 -3.307 1.00 91.38 103 LEU A CA 1
ATOM 804 C C . LEU A 1 103 ? -14.208 -5.812 -4.556 1.00 91.38 103 LEU A C 1
ATOM 806 O O . LEU A 1 103 ? -14.065 -6.782 -5.288 1.00 91.38 103 LEU A O 1
ATOM 810 N N . GLN A 1 104 ? -15.059 -4.827 -4.837 1.00 92.38 104 GLN A N 1
ATOM 811 C CA . GLN A 1 104 ? -15.866 -4.816 -6.051 1.00 92.38 104 GLN A CA 1
ATOM 812 C C . GLN A 1 104 ? -15.001 -4.744 -7.318 1.00 92.38 104 GLN A C 1
ATOM 814 O O . GLN A 1 104 ? -15.280 -5.452 -8.283 1.00 92.38 104 GLN A O 1
ATOM 819 N N . VAL A 1 105 ? -13.924 -3.949 -7.299 1.00 91.50 105 VAL A N 1
ATOM 820 C CA . VAL A 1 105 ? -12.929 -3.929 -8.386 1.00 91.50 105 VAL A CA 1
ATOM 821 C C . VAL A 1 105 ? -12.224 -5.282 -8.489 1.00 91.50 105 VAL A C 1
ATOM 823 O O . VAL A 1 105 ? -12.142 -5.844 -9.575 1.00 91.50 105 VAL A O 1
ATOM 826 N N . MET A 1 106 ? -11.790 -5.857 -7.364 1.00 87.62 106 MET A N 1
ATOM 827 C CA . MET A 1 106 ? -11.114 -7.161 -7.355 1.00 87.62 106 MET A CA 1
ATOM 828 C C . MET A 1 106 ? -12.004 -8.299 -7.870 1.00 87.62 106 MET A C 1
ATOM 830 O O . MET A 1 106 ? -11.519 -9.152 -8.603 1.00 87.62 106 MET A O 1
ATOM 834 N N . ILE A 1 107 ? -13.296 -8.310 -7.533 1.00 89.50 107 ILE A N 1
ATOM 835 C CA . ILE A 1 107 ? -14.267 -9.281 -8.063 1.00 89.50 107 ILE A CA 1
ATOM 836 C C . ILE A 1 107 ? -14.366 -9.164 -9.590 1.00 89.50 107 ILE A C 1
AT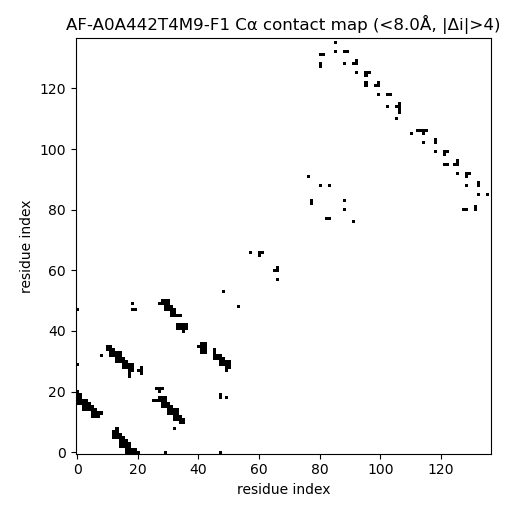OM 838 O O . ILE A 1 107 ? -14.430 -10.178 -10.280 1.00 89.50 107 ILE A O 1
ATOM 842 N N . ALA A 1 108 ? -14.363 -7.939 -10.120 1.00 89.06 108 ALA A N 1
ATOM 843 C CA . ALA A 1 108 ? -14.464 -7.700 -11.556 1.00 89.06 108 ALA A CA 1
ATOM 844 C C . ALA A 1 108 ? -13.170 -8.051 -12.314 1.00 89.06 108 ALA A C 1
ATOM 846 O O . ALA A 1 108 ? -13.231 -8.613 -13.406 1.00 89.06 108 ALA A O 1
ATOM 847 N N . GLU A 1 109 ? -12.007 -7.720 -11.749 1.00 90.06 109 GLU A N 1
ATOM 848 C CA . GLU A 1 109 ? -10.703 -7.863 -12.411 1.00 90.06 109 GLU A CA 1
ATOM 849 C C . GLU A 1 109 ? -10.042 -9.228 -12.171 1.00 90.06 109 GLU A C 1
ATOM 851 O O . GLU A 1 109 ? -9.205 -9.666 -12.962 1.00 90.06 109 GLU A O 1
ATOM 856 N N . VAL A 1 110 ? -10.425 -9.926 -11.099 1.00 85.44 110 VAL A N 1
ATOM 857 C CA . VAL A 1 110 ? -9.822 -11.191 -10.661 1.00 85.44 110 VAL A CA 1
ATOM 858 C C . VAL A 1 110 ? -10.912 -12.263 -10.477 1.00 85.44 110 VAL A C 1
ATOM 860 O O . VAL A 1 110 ? -11.133 -12.743 -9.365 1.00 85.44 110 VAL A O 1
ATOM 863 N N . PRO A 1 111 ? -11.607 -12.679 -11.557 1.00 77.38 111 PRO A N 1
ATOM 864 C CA . PRO A 1 111 ? -12.803 -13.527 -11.467 1.00 77.38 111 PRO A CA 1
ATOM 865 C C . PRO A 1 111 ? -12.520 -14.970 -11.019 1.00 77.38 111 PRO A C 1
ATOM 867 O O . PRO A 1 111 ? -13.444 -15.707 -10.692 1.00 77.38 111 PRO A O 1
ATOM 870 N N . TRP A 1 112 ? -11.254 -15.394 -11.022 1.00 74.81 112 TRP A N 1
ATOM 871 C CA . TRP A 1 112 ? -10.825 -16.715 -10.552 1.00 74.81 112 TRP A CA 1
ATOM 872 C C . TRP A 1 112 ? -10.630 -16.786 -9.033 1.00 74.81 112 TRP A C 1
ATOM 874 O O . TRP A 1 112 ? -10.434 -17.875 -8.498 1.00 74.81 112 TRP A O 1
ATOM 884 N N . ALA A 1 113 ? -10.652 -15.650 -8.335 1.00 81.88 113 ALA A N 1
ATOM 885 C CA . ALA A 1 113 ? -10.507 -15.597 -6.890 1.00 81.88 113 ALA A CA 1
ATOM 886 C C . ALA A 1 113 ? -11.876 -15.459 -6.205 1.00 81.88 113 ALA A C 1
ATOM 888 O O . ALA A 1 113 ? -12.729 -14.671 -6.614 1.00 81.88 113 ALA A O 1
ATOM 889 N N . GLU A 1 114 ? -12.080 -16.216 -5.126 1.00 87.81 114 GLU A N 1
ATOM 890 C CA . GLU A 1 114 ? -13.345 -16.266 -4.385 1.00 87.81 114 GLU A CA 1
ATOM 891 C C . GLU A 1 114 ? -13.488 -15.081 -3.413 1.00 87.81 114 GLU A C 1
ATOM 893 O O . GLU A 1 114 ? -13.466 -15.226 -2.192 1.00 87.81 114 GLU A O 1
ATOM 898 N N . TRP A 1 115 ? -13.630 -13.870 -3.954 1.00 88.12 115 TRP A N 1
ATOM 899 C CA . TRP A 1 115 ? -13.781 -12.647 -3.154 1.00 88.12 115 TRP A CA 1
ATOM 900 C C . TRP A 1 115 ? -15.211 -12.401 -2.655 1.00 88.12 115 TRP A C 1
ATOM 902 O O . TRP A 1 115 ? -15.402 -11.637 -1.706 1.00 88.12 115 TRP A O 1
ATOM 912 N N . GLN A 1 116 ? -16.212 -13.053 -3.260 1.00 87.38 116 GLN A N 1
ATOM 913 C CA . GLN A 1 116 ? -17.630 -12.835 -2.953 1.00 87.38 116 GLN A CA 1
ATOM 914 C C . GLN A 1 116 ? -17.977 -13.042 -1.464 1.00 87.38 116 GLN A C 1
ATOM 916 O O . GLN A 1 116 ? -18.586 -12.143 -0.888 1.00 87.38 116 GLN A O 1
ATOM 921 N N . PRO A 1 117 ? -17.534 -14.120 -0.780 1.00 89.69 117 PRO A N 1
ATOM 922 C CA . PRO A 1 117 ? -17.863 -14.313 0.636 1.00 89.69 117 PRO A CA 1
ATOM 923 C C . PRO A 1 117 ? -17.327 -13.193 1.540 1.00 89.69 117 PRO A C 1
ATOM 925 O O . PRO A 1 117 ? -17.971 -12.799 2.512 1.00 89.69 117 PRO A O 1
ATOM 928 N N . ILE A 1 118 ? -16.150 -12.653 1.209 1.00 89.00 118 ILE A N 1
ATOM 929 C CA . ILE A 1 118 ? -15.524 -11.554 1.955 1.00 89.00 118 ILE A CA 1
ATOM 930 C C . ILE A 1 118 ? -16.295 -10.251 1.714 1.00 89.00 118 ILE A C 1
ATOM 932 O O . ILE A 1 118 ? -16.534 -9.492 2.657 1.00 89.00 118 ILE A O 1
ATOM 936 N N . TYR A 1 119 ? -16.703 -10.001 0.466 1.00 90.88 119 TYR A N 1
ATOM 937 C CA . TYR A 1 119 ? -17.546 -8.863 0.108 1.00 90.88 119 TYR A CA 1
ATOM 938 C C . TYR A 1 119 ? -18.875 -8.891 0.868 1.00 90.88 119 TYR A C 1
ATOM 940 O O . TYR A 1 119 ? -19.222 -7.902 1.514 1.00 90.88 119 TYR A O 1
ATOM 948 N N . ASP A 1 120 ? -19.562 -10.034 0.882 1.00 90.31 120 ASP A N 1
ATOM 949 C CA . ASP A 1 120 ? -20.856 -10.196 1.553 1.00 90.31 120 ASP A CA 1
ATOM 950 C C . ASP A 1 120 ? -20.741 -9.966 3.067 1.00 90.31 120 ASP A C 1
ATOM 952 O O . ASP A 1 120 ? -21.551 -9.253 3.664 1.00 90.31 120 ASP A O 1
ATOM 956 N N . GLN A 1 121 ? -19.690 -10.504 3.696 1.00 90.44 121 GLN A N 1
ATOM 957 C CA . GLN A 1 121 ? -19.430 -10.297 5.121 1.00 90.44 121 GLN A CA 1
ATOM 958 C C . GLN A 1 121 ? -19.213 -8.813 5.460 1.00 90.44 121 GLN A C 1
ATOM 960 O O . GLN A 1 121 ? -19.732 -8.314 6.464 1.00 90.44 121 GLN A O 1
ATOM 965 N N . LEU A 1 122 ? -18.440 -8.096 4.640 1.00 92.44 122 LEU A N 1
ATOM 966 C CA . LEU A 1 122 ? -18.206 -6.661 4.819 1.00 92.44 122 LEU A CA 1
ATOM 967 C C . LEU A 1 122 ? -19.465 -5.836 4.536 1.00 92.44 122 LEU A C 1
ATOM 969 O O . LEU A 1 122 ? -19.698 -4.851 5.238 1.00 92.44 122 LEU A O 1
ATOM 973 N N . GLY A 1 123 ? -20.279 -6.250 3.563 1.00 93.38 123 GLY A N 1
ATOM 974 C CA . GLY A 1 123 ? -21.555 -5.623 3.220 1.00 93.38 123 GLY A CA 1
ATOM 975 C C . GLY A 1 123 ? -22.540 -5.695 4.381 1.00 93.38 123 GLY A C 1
ATOM 976 O O . GLY A 1 123 ? -23.010 -4.664 4.855 1.00 93.38 123 GLY A O 1
ATOM 977 N N . ALA A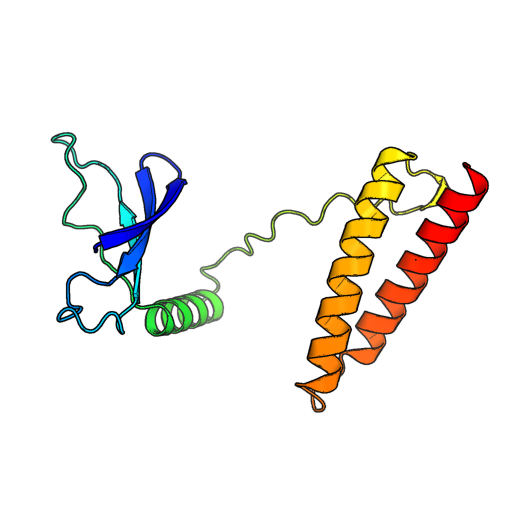 1 124 ? -22.732 -6.887 4.950 1.00 93.25 124 ALA A N 1
ATOM 978 C CA . ALA A 1 124 ? -23.590 -7.076 6.119 1.00 93.25 124 ALA A CA 1
ATOM 979 C C . ALA A 1 124 ? -23.149 -6.213 7.316 1.00 93.25 124 ALA A C 1
ATOM 981 O O . ALA A 1 124 ? -23.975 -5.654 8.043 1.00 93.25 124 ALA A O 1
ATOM 982 N N . ARG A 1 125 ? -21.832 -6.062 7.521 1.00 93.81 125 ARG A N 1
ATOM 983 C CA . ARG A 1 125 ? -21.299 -5.183 8.569 1.00 93.81 125 ARG A CA 1
ATOM 984 C C . ARG A 1 125 ? -21.552 -3.704 8.266 1.00 93.81 125 ARG A C 1
ATOM 986 O O . ARG A 1 125 ? -21.888 -2.958 9.183 1.00 93.81 125 ARG A O 1
ATOM 993 N N . TYR A 1 126 ? -21.394 -3.283 7.013 1.00 95.31 126 TYR A N 1
ATOM 994 C CA . TYR A 1 126 ? -21.687 -1.917 6.580 1.00 95.31 126 TYR A CA 1
ATOM 995 C C . TYR A 1 126 ? -23.153 -1.557 6.833 1.00 95.31 126 TYR A C 1
ATOM 997 O O . TYR A 1 126 ? -23.424 -0.523 7.443 1.00 95.31 126 TYR A O 1
ATOM 1005 N N . ASP A 1 127 ? -24.075 -2.441 6.455 1.00 96.06 127 ASP A N 1
ATOM 1006 C CA . ASP A 1 127 ? -25.511 -2.238 6.647 1.00 96.06 127 ASP A CA 1
ATOM 1007 C C . ASP A 1 127 ? -25.872 -2.108 8.130 1.00 96.06 127 ASP A C 1
ATOM 1009 O O . ASP A 1 127 ? -26.617 -1.204 8.511 1.00 96.06 127 ASP A O 1
ATOM 1013 N N . ALA A 1 128 ? -25.275 -2.938 8.993 1.00 94.81 128 ALA A N 1
ATOM 1014 C CA . ALA A 1 128 ? -25.460 -2.840 10.439 1.00 94.81 128 ALA A CA 1
ATOM 1015 C C . ALA A 1 128 ? -24.982 -1.486 11.001 1.00 94.81 128 ALA A C 1
ATOM 1017 O O . ALA A 1 128 ? -25.681 -0.865 11.802 1.00 94.81 128 ALA A O 1
ATOM 1018 N N . VAL A 1 129 ? -23.820 -0.991 10.559 1.00 94.38 129 VAL A N 1
ATOM 1019 C CA . VAL A 1 129 ? -23.291 0.324 10.968 1.00 94.38 129 VAL A CA 1
ATOM 1020 C C . VAL A 1 129 ? -24.186 1.465 10.476 1.00 94.38 129 VAL A C 1
ATOM 1022 O O . VAL A 1 129 ? -24.424 2.422 11.214 1.00 94.38 129 VAL A O 1
ATOM 1025 N N . VAL A 1 130 ? -24.698 1.384 9.244 1.00 95.88 130 VAL A N 1
ATOM 1026 C CA . VAL A 1 130 ? -25.626 2.382 8.687 1.00 95.88 130 VAL A CA 1
ATOM 1027 C C . VAL A 1 130 ? -26.940 2.404 9.464 1.00 95.88 130 VAL A C 1
ATOM 1029 O O . VAL A 1 130 ? -27.406 3.489 9.816 1.00 95.88 130 VAL A O 1
ATOM 1032 N N . ALA A 1 131 ? -27.505 1.236 9.769 1.00 95.75 131 ALA A N 1
ATOM 1033 C CA . ALA A 1 131 ? -28.723 1.119 10.563 1.00 95.75 131 ALA A CA 1
ATOM 1034 C C . ALA A 1 131 ? -28.541 1.726 11.963 1.00 95.75 131 ALA A C 1
ATOM 1036 O O . ALA A 1 131 ? -29.358 2.536 12.396 1.00 95.75 131 ALA A O 1
ATOM 1037 N N . GLU A 1 132 ? -27.433 1.418 12.641 1.00 94.94 132 GLU A N 1
ATOM 1038 C CA . GLU A 1 132 ? -27.151 1.961 13.971 1.00 94.94 132 GLU A CA 1
ATOM 1039 C C . GLU A 1 132 ? -26.931 3.481 13.950 1.00 94.94 132 GLU A C 1
ATOM 1041 O O . GLU A 1 132 ? -27.411 4.203 14.824 1.00 94.94 132 GLU A O 1
ATOM 1046 N N . LEU A 1 133 ? -26.233 4.005 12.937 1.00 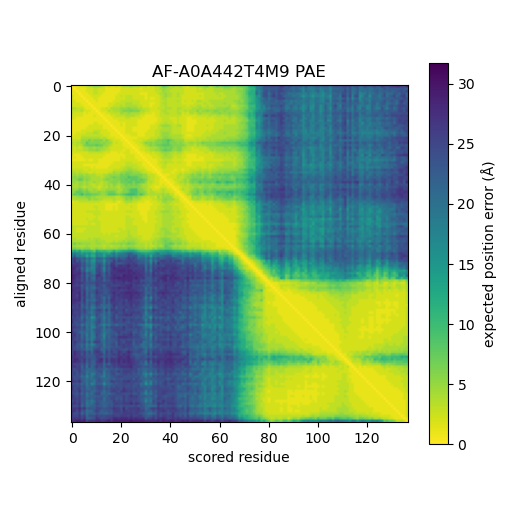94.81 133 LEU A N 1
ATOM 1047 C CA . LEU A 1 133 ? -26.090 5.452 12.761 1.00 94.81 133 LEU A CA 1
ATOM 1048 C C . LEU A 1 133 ? -27.445 6.130 12.551 1.00 94.81 133 LEU A C 1
ATOM 1050 O O . LEU A 1 133 ? -27.653 7.202 13.114 1.00 94.81 133 LEU A O 1
ATOM 1054 N N . ALA A 1 134 ? -28.346 5.505 11.785 1.00 94.00 134 ALA A N 1
ATOM 1055 C CA . ALA A 1 134 ? -29.692 6.015 11.546 1.00 94.00 134 ALA A CA 1
ATOM 1056 C C . ALA A 1 134 ? -30.516 6.090 12.843 1.00 94.00 134 ALA A C 1
ATOM 1058 O O . ALA A 1 134 ? -31.182 7.098 13.073 1.00 94.00 134 ALA A O 1
ATOM 1059 N N . LEU A 1 135 ? -30.400 5.092 13.728 1.00 92.81 135 LEU A N 1
ATOM 1060 C CA . LEU A 1 135 ? -31.044 5.085 15.052 1.00 92.81 135 LEU A CA 1
ATOM 1061 C C . LEU A 1 135 ? -30.538 6.195 15.990 1.00 92.81 135 LEU A C 1
ATOM 1063 O O . LEU A 1 135 ? -31.231 6.569 16.932 1.00 92.81 135 LEU A O 1
ATOM 1067 N N . ARG A 1 136 ? -29.332 6.721 15.744 1.00 88.00 136 ARG A N 1
ATOM 1068 C CA . ARG A 1 136 ? -28.657 7.745 16.566 1.00 88.00 136 ARG A CA 1
ATOM 1069 C C . ARG A 1 136 ? -28.662 9.139 15.929 1.00 88.00 136 ARG A C 1
ATOM 1071 O O . ARG A 1 136 ? -27.871 10.003 16.343 1.00 88.00 136 ARG A O 1
ATOM 1078 N N . SER A 1 137 ? -29.445 9.325 14.869 1.00 75.50 137 SER A N 1
ATOM 1079 C CA . SER A 1 137 ? -29.642 10.612 14.182 1.00 75.50 137 SER A CA 1
ATOM 1080 C C . SER A 1 137 ? -30.614 11.477 14.959 1.00 75.50 137 SER A C 1
ATOM 1082 O O . SER A 1 137 ? -30.271 12.665 15.127 1.00 75.50 137 SER A O 1
#

Sequence (137 aa):
MIPTHVIPYRHGELRIGWASWDDGTYTDRSIKWAYRDGSGKISRGSPEIPFDILLDMIDLATSQGELTPHVKPAPKVPKDVAQATKPELVDERKVLAARLATLQVMIAEVPWAEWQPIYDQLGARYDAVVAELALRS

Mean predicted aligned error: 12.66 Å

Solvent-accessible surface area (backbone atoms only — not comparable to full-atom values): 8080 Å² total; per-residue (Å²): 92,53,72,77,44,78,43,86,44,93,86,29,28,40,33,35,24,37,31,72,80,41,88,78,78,79,78,42,52,24,39,31,62,48,32,57,39,100,85,68,43,73,39,82,86,47,62,75,38,44,63,68,60,48,48,56,52,49,53,53,36,46,77,71,64,69,57,74,84,80,64,72,74,70,75,86,69,57,94,46,73,89,76,46,52,73,69,56,41,56,54,48,47,54,54,42,52,54,50,48,54,52,47,54,49,45,45,71,77,40,73,89,52,88,48,61,69,59,45,52,58,49,47,57,52,40,52,52,39,52,52,53,51,60,79,72,108